Protein AF-A0A946Y8I4-F1 (afdb_monomer)

Solvent-accessible surface area (backbone atoms only — not comparable to full-atom values): 4837 Å² total; per-residue (Å²): 131,84,90,76,81,47,69,47,56,52,43,51,52,41,24,70,76,42,31,83,44,77,70,39,73,33,84,51,98,91,45,76,48,74,30,25,24,36,53,43,42,53,53,14,52,52,46,18,53,50,48,45,72,73,68,56,52,69,67,42,78,66,88,86,89,76,68,100,45,51,67,48,56,32,47,55,37,9,38,51,64,50,44,32,75

pLDDT: mean 96.1, std 7.73, range [47.38, 98.81]

Structure (mmCIF, N/CA/C/O backbone):
data_AF-A0A946Y8I4-F1
#
_entry.id   AF-A0A946Y8I4-F1
#
loop_
_atom_site.group_PDB
_atom_site.id
_atom_site.type_symbol
_atom_site.label_atom_id
_atom_site.label_alt_id
_atom_site.label_comp_id
_atom_site.label_asym_id
_atom_site.label_entity_id
_atom_site.label_seq_id
_atom_site.pdbx_PDB_ins_code
_atom_site.Cartn_x
_atom_site.Cartn_y
_atom_site.Cartn_z
_atom_site.occupancy
_atom_site.B_iso_or_equiv
_atom_site.auth_seq_id
_atom_site.auth_comp_id
_atom_site.auth_asym_id
_atom_site.auth_atom_id
_atom_site.pdbx_PDB_model_num
ATOM 1 N N . MET A 1 1 ? 19.499 19.121 0.230 1.00 47.38 1 MET A N 1
ATOM 2 C CA . MET A 1 1 ? 18.524 18.219 -0.416 1.00 47.38 1 MET A CA 1
ATOM 3 C C . MET A 1 1 ? 17.237 18.357 0.364 1.00 47.38 1 MET A C 1
ATOM 5 O O . MET A 1 1 ? 17.291 18.223 1.577 1.00 47.38 1 MET A O 1
ATOM 9 N N . THR A 1 2 ? 16.142 18.757 -0.274 1.00 53.03 2 THR A N 1
ATOM 10 C CA . THR A 1 2 ? 14.840 18.884 0.392 1.00 53.03 2 THR A CA 1
ATOM 11 C C . THR A 1 2 ? 14.353 17.485 0.751 1.00 53.03 2 THR A C 1
ATOM 13 O O . THR A 1 2 ? 14.255 16.638 -0.135 1.00 53.03 2 THR A O 1
ATOM 16 N N . ASP A 1 3 ? 14.108 17.241 2.034 1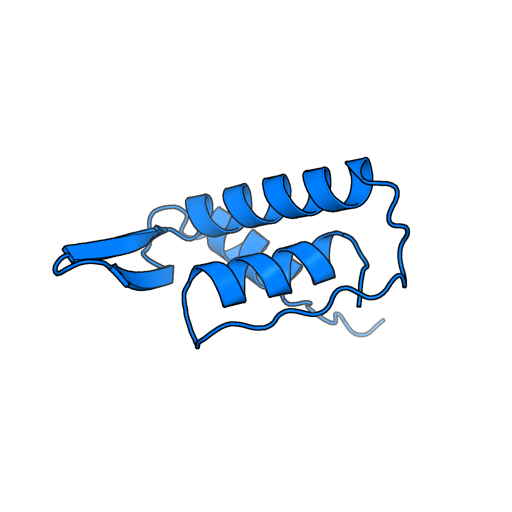.00 79.12 3 ASP A N 1
ATOM 17 C CA . ASP A 1 3 ? 13.652 15.959 2.572 1.00 79.12 3 ASP A CA 1
ATOM 18 C C . ASP A 1 3 ? 12.197 15.720 2.138 1.00 79.12 3 ASP A C 1
ATOM 20 O O . ASP A 1 3 ? 11.247 16.169 2.781 1.00 79.12 3 ASP A O 1
ATOM 24 N N . THR A 1 4 ? 12.019 15.162 0.939 1.00 88.25 4 THR A N 1
ATOM 25 C CA . THR A 1 4 ? 10.695 14.957 0.343 1.00 88.25 4 THR A CA 1
ATOM 26 C C . THR A 1 4 ? 10.215 13.575 0.724 1.00 88.25 4 THR A C 1
ATOM 28 O O . THR A 1 4 ? 10.748 12.578 0.249 1.00 88.25 4 THR A O 1
ATOM 31 N N . LYS A 1 5 ? 9.196 13.533 1.576 1.00 91.44 5 LYS A N 1
ATOM 32 C CA . LYS A 1 5 ? 8.604 12.293 2.059 1.00 91.44 5 LYS A CA 1
ATOM 33 C C . LYS A 1 5 ? 7.590 11.746 1.054 1.00 91.44 5 LYS A C 1
ATOM 35 O O . LYS A 1 5 ? 6.647 12.453 0.693 1.00 91.44 5 LYS A O 1
ATOM 40 N N . THR A 1 6 ? 7.767 10.501 0.622 1.00 96.12 6 THR A N 1
ATOM 41 C CA . THR A 1 6 ? 6.834 9.809 -0.280 1.00 96.12 6 THR A CA 1
ATOM 42 C C . THR A 1 6 ? 5.684 9.145 0.490 1.00 96.12 6 THR A C 1
ATOM 44 O O . 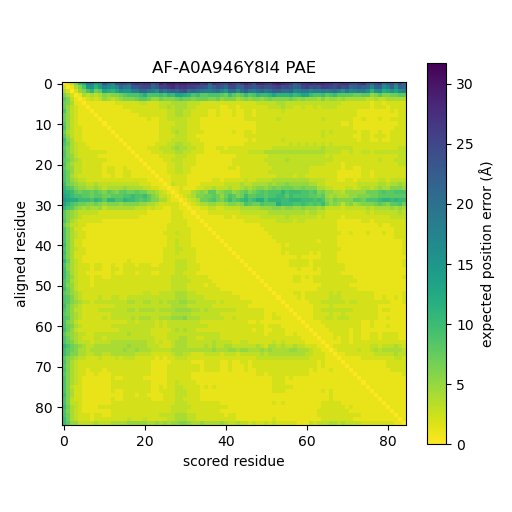THR A 1 6 ? 5.703 9.055 1.721 1.00 96.12 6 THR A O 1
ATOM 47 N N . ALA A 1 7 ? 4.655 8.673 -0.221 1.00 96.25 7 ALA A N 1
ATOM 48 C CA . ALA A 1 7 ? 3.560 7.925 0.401 1.00 96.25 7 ALA A CA 1
ATOM 49 C C . ALA A 1 7 ? 4.030 6.605 1.060 1.00 96.25 7 ALA A C 1
ATOM 51 O O . ALA A 1 7 ? 3.658 6.381 2.216 1.00 96.25 7 ALA A O 1
ATOM 52 N N . PRO A 1 8 ? 4.896 5.781 0.424 1.00 97.88 8 PRO A N 1
ATOM 53 C CA . PRO A 1 8 ? 5.537 4.647 1.095 1.00 97.88 8 PRO A CA 1
ATOM 54 C C . PRO A 1 8 ? 6.303 5.037 2.366 1.00 97.88 8 PRO A C 1
ATOM 56 O O . PRO A 1 8 ? 6.124 4.381 3.392 1.00 97.88 8 PRO A O 1
ATOM 59 N N . ASP A 1 9 ? 7.076 6.133 2.348 1.00 97.94 9 ASP A N 1
ATOM 60 C CA . ASP A 1 9 ? 7.814 6.603 3.536 1.00 97.94 9 ASP A CA 1
ATOM 61 C C . ASP A 1 9 ? 6.863 6.986 4.678 1.00 97.94 9 ASP A C 1
ATOM 63 O O . ASP A 1 9 ? 7.131 6.747 5.856 1.00 97.94 9 ASP A O 1
ATOM 67 N N . ALA A 1 10 ? 5.723 7.598 4.346 1.00 97.69 10 ALA A N 1
ATOM 68 C CA . ALA A 1 10 ? 4.699 7.930 5.326 1.00 97.69 10 ALA A CA 1
ATOM 69 C C . ALA A 1 10 ? 4.049 6.690 5.926 1.00 97.69 10 ALA A C 1
ATOM 71 O O . ALA A 1 10 ? 3.906 6.635 7.149 1.00 97.69 10 ALA A O 1
ATOM 72 N N . LEU A 1 11 ? 3.699 5.704 5.102 1.00 98.38 11 LEU A N 1
ATOM 73 C CA . LEU A 1 11 ? 3.120 4.457 5.586 1.00 98.38 11 LEU A CA 1
ATOM 74 C C . LEU A 1 11 ? 4.109 3.690 6.476 1.00 98.38 11 LEU A C 1
ATOM 76 O O . LEU A 1 11 ? 3.719 3.257 7.558 1.00 98.38 11 LEU A O 1
ATOM 80 N N . ALA A 1 12 ? 5.379 3.596 6.071 1.00 98.50 12 ALA A N 1
ATOM 81 C CA . ALA A 1 12 ? 6.438 2.957 6.853 1.00 98.50 12 ALA A CA 1
ATOM 82 C C . ALA A 1 12 ? 6.598 3.610 8.235 1.00 98.50 12 ALA A C 1
ATOM 84 O O . ALA A 1 12 ? 6.551 2.929 9.258 1.00 98.50 12 ALA A O 1
ATOM 85 N N . GLU A 1 13 ? 6.682 4.943 8.287 1.00 98.19 13 GLU A N 1
ATOM 86 C CA . GLU A 1 13 ? 6.825 5.669 9.552 1.00 98.19 13 GLU A CA 1
ATOM 87 C C . GLU A 1 13 ? 5.642 5.419 10.501 1.00 98.19 13 GLU A C 1
ATOM 89 O O . GLU A 1 13 ? 5.831 5.219 11.702 1.00 98.19 13 GLU A O 1
ATOM 94 N N . TRP A 1 14 ? 4.407 5.422 9.994 1.00 98.44 14 TRP A N 1
ATOM 95 C CA . TRP A 1 14 ? 3.232 5.168 10.832 1.00 98.44 14 TRP A CA 1
ATOM 96 C C . TRP A 1 14 ? 3.107 3.703 11.251 1.00 98.44 14 TRP A C 1
ATOM 98 O O . TRP A 1 14 ? 2.676 3.431 12.375 1.00 98.44 14 TRP A O 1
ATOM 108 N N . ALA A 1 15 ? 3.533 2.770 10.401 1.00 98.62 15 ALA A N 1
ATOM 109 C CA . ALA A 1 15 ? 3.632 1.359 10.747 1.00 98.62 15 ALA A CA 1
ATOM 110 C C . ALA A 1 15 ? 4.665 1.120 11.859 1.00 98.62 15 ALA A C 1
ATOM 112 O O . ALA A 1 15 ? 4.504 0.202 12.661 1.00 98.62 15 ALA A O 1
ATOM 113 N N . GLU A 1 16 ? 5.714 1.931 11.960 1.00 98.56 16 GLU A N 1
ATOM 114 C CA . GLU A 1 16 ? 6.655 1.880 13.084 1.00 98.56 16 GLU A CA 1
ATOM 115 C C . GLU A 1 16 ? 6.100 2.561 14.341 1.00 98.56 16 GLU A C 1
ATOM 117 O O . GLU A 1 16 ? 6.160 1.992 15.431 1.00 98.56 16 GLU A O 1
ATOM 122 N N . LYS A 1 17 ? 5.530 3.764 14.203 1.00 98.56 17 LYS A N 1
ATOM 123 C CA . LYS A 1 17 ? 5.073 4.579 15.342 1.00 98.56 17 LYS A CA 1
ATOM 124 C C . LYS A 1 17 ? 3.814 4.043 16.018 1.00 98.56 17 LYS A C 1
ATOM 126 O O . LYS A 1 17 ? 3.703 4.117 17.239 1.00 98.56 17 LYS A O 1
ATOM 131 N N . THR A 1 18 ? 2.842 3.563 15.245 1.00 98.44 18 THR A N 1
ATOM 132 C CA . THR A 1 18 ? 1.535 3.113 15.751 1.00 98.44 18 THR A CA 1
ATOM 133 C C . THR A 1 18 ? 1.038 1.883 14.982 1.00 98.44 18 THR A C 1
ATOM 135 O O . THR A 1 18 ? 0.017 1.972 14.297 1.00 98.44 18 THR A O 1
ATOM 138 N N . PRO A 1 19 ? 1.731 0.733 15.082 1.00 98.56 19 PRO A N 1
ATOM 139 C CA . PRO A 1 19 ? 1.480 -0.440 14.242 1.00 98.56 19 PRO A CA 1
ATOM 140 C C . PRO A 1 19 ? 0.048 -0.965 14.326 1.00 98.56 19 PRO A C 1
ATOM 142 O O . PRO A 1 19 ? -0.521 -1.296 13.295 1.00 98.56 19 PRO A O 1
ATOM 145 N N . GLU A 1 20 ? -0.534 -0.985 15.528 1.00 98.69 20 GLU A N 1
ATOM 146 C CA . GLU A 1 20 ? -1.855 -1.571 15.805 1.00 98.69 20 GLU A CA 1
ATOM 147 C C . GLU A 1 20 ? -3.022 -0.592 15.611 1.00 98.69 20 GLU A C 1
ATOM 149 O O . GLU A 1 20 ? -4.182 -0.955 15.787 1.00 98.69 20 GLU A O 1
ATOM 154 N N . ARG A 1 21 ? -2.749 0.675 15.278 1.00 98.69 21 ARG A N 1
ATOM 155 C CA . ARG A 1 21 ? -3.814 1.657 15.052 1.00 98.69 21 ARG A CA 1
ATOM 156 C C . ARG A 1 21 ? -4.465 1.398 13.693 1.00 98.69 21 ARG A C 1
ATOM 158 O O . ARG A 1 21 ? -3.756 1.326 12.690 1.00 98.69 21 ARG A O 1
ATOM 165 N N . THR A 1 22 ? -5.797 1.337 13.659 1.00 98.56 22 THR A N 1
ATOM 166 C CA . THR A 1 22 ? -6.576 1.255 12.415 1.00 98.56 22 THR A CA 1
ATOM 167 C C . THR A 1 22 ? -6.243 2.428 11.488 1.00 98.56 22 THR A C 1
ATOM 169 O O . THR A 1 22 ? -6.307 3.594 11.891 1.00 98.56 22 THR A O 1
ATOM 172 N N . PHE A 1 23 ? -5.880 2.099 10.250 1.00 98.50 23 PHE A N 1
ATOM 173 C CA . PHE A 1 23 ? -5.565 3.028 9.169 1.00 98.50 23 PHE A CA 1
ATOM 174 C C . PHE A 1 23 ? -6.657 3.031 8.094 1.00 98.50 23 PHE A C 1
ATOM 176 O O . PHE A 1 23 ? -7.133 4.102 7.719 1.00 98.50 23 PHE A O 1
ATOM 183 N N . LEU A 1 24 ? -7.075 1.852 7.624 1.00 98.19 24 LEU A N 1
ATOM 184 C CA . LEU A 1 24 ? -8.100 1.705 6.587 1.00 98.19 24 LEU A CA 1
ATOM 185 C C . LEU A 1 24 ? -9.289 0.912 7.120 1.00 98.19 24 LEU A C 1
ATOM 187 O O . LEU A 1 24 ? -9.119 -0.047 7.871 1.00 98.19 24 LEU A O 1
ATOM 191 N N . THR A 1 25 ? -10.483 1.288 6.672 1.00 97.19 25 THR A N 1
ATOM 192 C CA . THR A 1 25 ? -11.749 0.646 7.032 1.00 97.19 25 THR A CA 1
ATOM 193 C C . THR A 1 25 ? -12.581 0.477 5.764 1.00 97.19 25 THR A C 1
ATOM 195 O O . THR A 1 25 ? -12.861 1.454 5.070 1.00 97.19 25 THR A O 1
ATOM 198 N N . GLN A 1 26 ? -12.980 -0.754 5.457 1.00 96.75 26 GLN A N 1
ATOM 199 C CA . GLN A 1 26 ? -13.696 -1.119 4.239 1.00 96.75 26 GLN A CA 1
ATOM 200 C C . GLN A 1 26 ? -14.966 -1.904 4.579 1.00 96.75 26 GLN A C 1
ATOM 202 O O . GLN A 1 26 ? -14.875 -3.014 5.105 1.00 96.75 26 GLN A O 1
ATOM 207 N N . PRO A 1 27 ? -16.157 -1.400 4.222 1.00 94.56 27 PRO A N 1
ATOM 208 C CA . PRO A 1 27 ? -17.360 -2.221 4.200 1.00 94.56 27 PRO A CA 1
ATOM 209 C C . PRO A 1 27 ? -17.216 -3.361 3.181 1.00 94.56 27 PRO A C 1
ATOM 211 O O . PRO A 1 27 ? -16.889 -3.112 2.016 1.00 94.56 27 PRO A O 1
ATOM 214 N N . PHE A 1 28 ? -17.476 -4.597 3.599 1.00 90.25 28 PHE A N 1
ATOM 215 C CA . PHE A 1 28 ? -17.368 -5.795 2.770 1.00 90.25 28 PHE A CA 1
ATOM 216 C C . PHE A 1 28 ? -18.478 -6.793 3.129 1.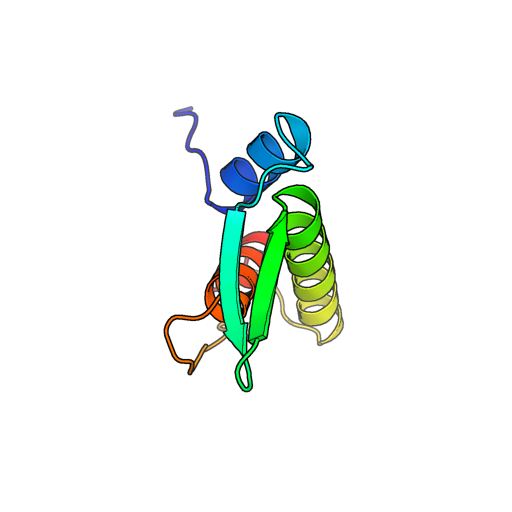00 90.25 28 PHE A C 1
ATOM 218 O O . PHE A 1 28 ? -18.529 -7.272 4.252 1.00 90.25 28 PHE A O 1
ATOM 225 N N . GLU A 1 29 ? -19.371 -7.095 2.181 1.00 89.69 29 GLU A N 1
ATOM 226 C CA . GLU A 1 29 ? -20.446 -8.104 2.318 1.00 89.69 29 GLU A CA 1
ATOM 227 C C . GLU A 1 29 ? -21.322 -8.002 3.587 1.00 89.69 29 GLU A C 1
ATOM 229 O O . GLU A 1 29 ? -21.840 -8.996 4.082 1.00 89.69 29 GLU A O 1
ATOM 234 N N . GLY A 1 30 ? -21.551 -6.784 4.086 1.00 90.38 30 GLY A N 1
ATOM 235 C CA . GLY A 1 30 ? -22.352 -6.545 5.295 1.00 90.38 30 GLY A CA 1
ATOM 236 C C . GLY A 1 30 ? -21.535 -6.482 6.587 1.00 90.38 30 GLY A C 1
ATOM 237 O O . GLY A 1 30 ? -22.069 -6.048 7.604 1.00 90.38 30 GLY A O 1
ATOM 238 N N . ASP A 1 31 ? -20.245 -6.804 6.515 1.00 93.88 31 ASP A N 1
ATOM 239 C CA . ASP A 1 31 ? -19.267 -6.623 7.581 1.00 93.88 31 ASP A CA 1
ATOM 240 C C . ASP A 1 31 ? -18.343 -5.428 7.299 1.00 93.88 31 ASP A C 1
ATOM 242 O O . ASP A 1 31 ? -18.405 -4.770 6.253 1.00 93.88 31 ASP A O 1
ATOM 246 N N . VAL A 1 32 ? -17.460 -5.139 8.255 1.00 95.75 32 VAL A N 1
ATOM 247 C CA . VAL A 1 32 ? -16.400 -4.138 8.132 1.00 95.75 32 VAL A CA 1
ATOM 248 C C . VAL A 1 32 ? -15.055 -4.828 8.302 1.00 95.75 32 VAL A C 1
ATOM 250 O O . VAL A 1 32 ? -14.814 -5.502 9.301 1.00 95.75 32 VAL A O 1
ATOM 253 N N . ARG A 1 33 ? -14.169 -4.648 7.323 1.00 96.75 33 ARG A N 1
ATOM 254 C CA . ARG A 1 33 ? -12.761 -5.033 7.418 1.00 96.75 33 ARG A CA 1
ATOM 255 C C . ARG A 1 33 ? -11.927 -3.821 7.776 1.00 96.75 33 ARG A C 1
ATOM 257 O O . ARG A 1 33 ? -12.132 -2.739 7.229 1.00 96.75 33 ARG A O 1
ATOM 264 N N . GLU A 1 34 ? -10.975 -4.020 8.668 1.00 97.88 34 GLU A N 1
ATOM 265 C CA . GLU A 1 34 ? -10.036 -2.991 9.087 1.00 97.88 34 GLU A CA 1
ATOM 266 C C . GLU A 1 34 ? -8.608 -3.460 8.847 1.00 97.88 34 GLU A C 1
ATOM 268 O O . GLU A 1 34 ? -8.302 -4.641 8.999 1.00 97.88 34 GLU A O 1
ATOM 273 N N . TRP A 1 35 ? -7.747 -2.510 8.496 1.00 98.56 35 TRP A N 1
ATOM 274 C CA . TRP A 1 35 ? -6.308 -2.703 8.428 1.00 98.56 35 TRP A CA 1
ATOM 275 C C . TRP A 1 35 ? -5.653 -1.770 9.421 1.00 98.56 35 TRP A C 1
ATOM 277 O O . TRP A 1 35 ? -5.889 -0.557 9.405 1.00 98.56 35 TRP A O 1
ATOM 287 N N . THR A 1 36 ? -4.783 -2.323 10.250 1.00 98.81 36 THR A N 1
ATOM 288 C CA . THR A 1 36 ? -3.841 -1.528 11.027 1.00 98.81 36 THR A CA 1
ATOM 289 C C . THR A 1 36 ? -2.742 -0.963 10.122 1.00 98.81 36 THR A C 1
ATOM 291 O O . THR A 1 36 ? -2.548 -1.420 8.991 1.00 98.81 36 THR A O 1
ATOM 294 N N . PHE A 1 37 ? -1.987 0.030 10.601 1.00 98.81 37 PHE A N 1
ATOM 295 C CA . PHE A 1 37 ? -0.836 0.543 9.849 1.00 98.81 37 PHE A CA 1
ATOM 296 C C . PHE A 1 37 ? 0.192 -0.549 9.526 1.00 98.81 37 PHE A C 1
ATOM 298 O O . PHE A 1 37 ? 0.728 -0.556 8.418 1.00 98.81 37 PHE A O 1
ATOM 305 N N . ARG A 1 38 ? 0.449 -1.484 10.455 1.00 98.81 38 ARG A N 1
ATOM 306 C CA . ARG A 1 38 ? 1.336 -2.632 10.203 1.00 98.81 38 ARG A CA 1
ATOM 307 C C . ARG A 1 38 ? 0.800 -3.494 9.064 1.00 98.81 38 ARG A C 1
ATOM 309 O O . ARG A 1 38 ? 1.543 -3.761 8.131 1.00 98.81 38 ARG A O 1
ATOM 316 N N . GLN A 1 39 ? -0.476 -3.872 9.119 1.00 98.81 39 GLN A N 1
ATOM 317 C CA . GLN A 1 39 ? -1.088 -4.730 8.101 1.00 98.81 39 GLN A CA 1
ATOM 318 C C . GLN A 1 39 ? -1.071 -4.075 6.719 1.00 98.81 39 GLN A C 1
ATOM 320 O O . GLN A 1 39 ? -0.661 -4.703 5.753 1.00 98.81 39 GLN A O 1
ATOM 325 N N . ALA A 1 40 ? -1.446 -2.797 6.623 1.00 98.75 40 ALA A N 1
ATOM 326 C CA . ALA A 1 40 ? -1.429 -2.083 5.348 1.00 98.75 40 ALA A CA 1
ATOM 327 C C . ALA A 1 40 ? -0.013 -1.960 4.758 1.00 98.75 40 ALA A C 1
ATOM 329 O O . ALA A 1 40 ? 0.155 -2.071 3.544 1.00 98.75 40 ALA A O 1
ATOM 330 N N . TYR A 1 41 ? 1.006 -1.742 5.598 1.00 98.81 41 TYR A N 1
ATOM 331 C CA . TYR A 1 41 ? 2.403 -1.720 5.160 1.00 98.81 41 TYR A CA 1
ATOM 332 C C . TYR A 1 41 ? 2.870 -3.095 4.670 1.00 98.81 41 TYR A C 1
ATOM 334 O O . TYR A 1 41 ? 3.459 -3.188 3.593 1.00 98.81 41 TYR A O 1
ATOM 342 N N . ASP A 1 42 ? 2.586 -4.152 5.432 1.00 98.81 42 ASP A N 1
ATOM 343 C CA . ASP A 1 42 ? 2.985 -5.516 5.088 1.00 98.81 42 ASP A CA 1
ATOM 344 C C . ASP A 1 42 ? 2.311 -5.973 3.783 1.00 98.81 42 ASP A C 1
ATOM 346 O O . ASP A 1 42 ? 2.992 -6.489 2.894 1.00 98.81 42 ASP A O 1
ATOM 350 N N . ASP A 1 43 ? 1.011 -5.706 3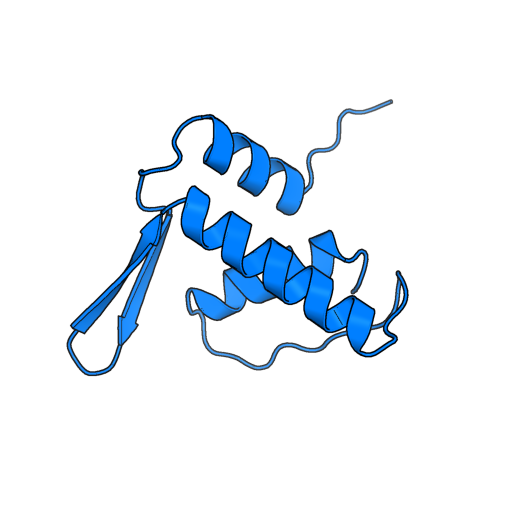.618 1.00 98.75 43 ASP A N 1
ATOM 351 C CA . ASP A 1 43 ? 0.261 -6.002 2.391 1.00 98.75 43 ASP A CA 1
ATOM 352 C C . ASP A 1 43 ? 0.835 -5.230 1.189 1.00 98.75 43 ASP A C 1
ATOM 354 O O . ASP A 1 43 ? 1.047 -5.806 0.116 1.00 98.75 43 ASP A O 1
ATOM 358 N N . ALA A 1 44 ? 1.155 -3.940 1.360 1.00 98.81 44 ALA A N 1
ATOM 359 C CA . ALA A 1 44 ? 1.756 -3.128 0.301 1.00 98.81 44 ALA A CA 1
ATOM 360 C C . ALA A 1 44 ? 3.152 -3.640 -0.092 1.00 98.81 44 ALA A C 1
ATOM 362 O O . ALA A 1 44 ? 3.460 -3.747 -1.280 1.00 98.81 44 ALA A O 1
ATOM 363 N N . ALA A 1 45 ? 3.986 -4.015 0.881 1.00 98.75 45 ALA A N 1
ATOM 364 C CA . ALA A 1 45 ? 5.320 -4.558 0.637 1.00 98.75 45 ALA A CA 1
ATOM 365 C C . ALA A 1 45 ? 5.270 -5.928 -0.058 1.00 98.75 45 ALA A C 1
ATOM 367 O O . ALA A 1 45 ? 6.048 -6.198 -0.981 1.00 98.75 45 ALA A O 1
ATOM 368 N N . GLN A 1 46 ? 4.331 -6.790 0.340 1.00 98.81 46 GLN A N 1
ATOM 369 C CA . GLN A 1 46 ? 4.092 -8.068 -0.327 1.00 98.81 46 GLN A CA 1
ATOM 370 C C . GLN A 1 46 ? 3.637 -7.865 -1.772 1.00 98.81 46 GLN A C 1
ATOM 372 O O . GLN A 1 46 ? 4.153 -8.532 -2.675 1.00 98.81 46 GLN A O 1
ATOM 377 N N . PHE A 1 47 ? 2.727 -6.921 -2.015 1.00 98.62 47 PHE A N 1
ATOM 378 C CA . PHE A 1 47 ? 2.247 -6.636 -3.360 1.00 98.62 47 PHE A CA 1
ATOM 379 C C . PHE A 1 47 ? 3.343 -6.009 -4.240 1.00 98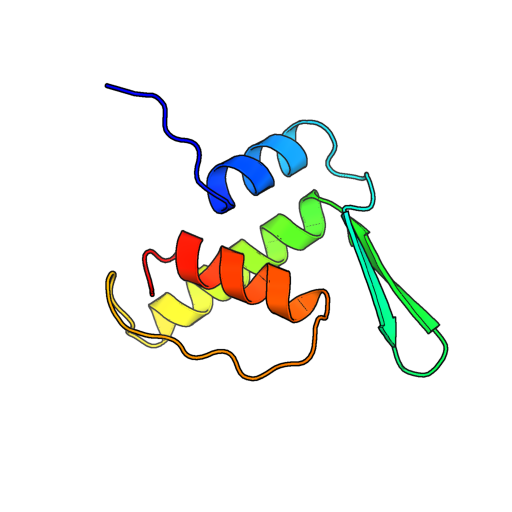.62 47 PHE A C 1
ATOM 381 O O . PHE A 1 47 ? 3.550 -6.464 -5.365 1.00 98.62 47 PHE A O 1
ATOM 388 N N . ALA A 1 48 ? 4.134 -5.071 -3.713 1.00 98.75 48 ALA A N 1
ATOM 389 C CA . ALA A 1 48 ? 5.299 -4.513 -4.400 1.00 98.75 48 ALA A CA 1
ATOM 390 C C . ALA A 1 48 ? 6.285 -5.619 -4.821 1.00 98.75 48 ALA A C 1
ATOM 392 O O . ALA A 1 48 ? 6.707 -5.687 -5.977 1.00 98.75 48 ALA A O 1
ATOM 393 N N . SER A 1 49 ? 6.589 -6.557 -3.914 1.00 98.69 49 SER A N 1
ATOM 394 C CA . SER A 1 49 ? 7.435 -7.718 -4.221 1.00 98.69 49 SER A CA 1
ATOM 395 C C . SER A 1 49 ? 6.842 -8.599 -5.326 1.00 98.69 49 SER A C 1
ATOM 397 O O . SER A 1 49 ? 7.578 -9.083 -6.188 1.00 98.69 49 SER A O 1
ATOM 399 N N . ALA A 1 50 ? 5.523 -8.806 -5.332 1.00 98.62 50 ALA A N 1
ATOM 400 C CA . ALA A 1 50 ? 4.846 -9.583 -6.366 1.00 98.62 50 ALA A CA 1
ATOM 401 C C . ALA A 1 50 ? 4.915 -8.902 -7.743 1.00 98.62 50 ALA A C 1
ATOM 403 O O . ALA A 1 50 ? 5.212 -9.578 -8.727 1.00 98.62 50 ALA A O 1
ATOM 404 N N . LEU A 1 51 ? 4.718 -7.581 -7.817 1.00 98.62 51 LEU A N 1
ATOM 405 C CA . LEU A 1 51 ? 4.831 -6.808 -9.061 1.00 98.62 51 LEU A CA 1
ATOM 406 C C . LEU A 1 51 ? 6.235 -6.918 -9.670 1.00 98.62 51 LEU A C 1
ATOM 408 O O . LEU A 1 51 ? 6.373 -7.213 -10.856 1.00 98.62 51 LEU A O 1
ATOM 412 N N . LEU A 1 52 ? 7.279 -6.788 -8.848 1.00 98.50 52 LEU A N 1
ATOM 413 C CA . LEU A 1 52 ? 8.664 -6.963 -9.298 1.00 98.50 52 LEU A CA 1
ATOM 414 C C . LEU A 1 52 ? 8.944 -8.402 -9.767 1.00 98.50 52 LEU A C 1
ATOM 416 O O . LEU A 1 52 ? 9.638 -8.612 -10.760 1.00 98.50 52 LEU A O 1
ATOM 420 N N . LYS A 1 53 ? 8.364 -9.415 -9.108 1.00 98.62 53 LYS A N 1
ATOM 421 C CA . LYS A 1 53 ? 8.474 -10.825 -9.536 1.00 98.62 53 LYS A CA 1
ATOM 422 C C . LYS A 1 53 ? 7.783 -11.118 -10.868 1.00 98.62 53 LYS A C 1
ATOM 424 O O . LYS A 1 53 ? 8.172 -12.075 -11.532 1.00 98.62 53 LYS A O 1
ATOM 429 N N . LEU A 1 54 ? 6.794 -10.318 -11.268 1.00 98.25 54 LEU A N 1
ATOM 430 C CA . LEU A 1 54 ? 6.180 -10.402 -12.599 1.00 98.25 54 LEU A CA 1
ATOM 431 C C . LEU A 1 54 ? 7.083 -9.834 -13.709 1.00 98.25 54 LEU A C 1
ATOM 433 O O . LEU A 1 54 ? 6.734 -9.942 -14.881 1.00 98.25 54 LEU A O 1
ATOM 437 N N . GLY A 1 55 ? 8.246 -9.277 -13.357 1.00 98.50 55 GLY A N 1
ATOM 438 C CA . GLY A 1 55 ? 9.225 -8.744 -14.301 1.00 98.50 55 GLY A CA 1
ATOM 439 C C . GLY A 1 55 ? 9.060 -7.257 -14.601 1.00 98.50 55 GLY A C 1
ATOM 440 O O . GLY A 1 55 ? 9.716 -6.767 -15.516 1.00 98.50 55 GLY A O 1
ATOM 441 N N . LEU A 1 56 ? 8.211 -6.549 -13.848 1.00 98.50 56 LEU A N 1
ATOM 442 C CA . LEU A 1 56 ? 8.093 -5.095 -13.944 1.00 98.50 56 LEU A CA 1
ATOM 443 C C . LEU A 1 56 ? 9.353 -4.428 -13.388 1.00 98.50 56 LEU A C 1
ATOM 445 O O . LEU A 1 56 ? 9.882 -4.833 -12.349 1.00 98.50 56 LEU A O 1
ATOM 449 N N . ALA A 1 57 ? 9.816 -3.395 -14.078 1.00 98.31 57 ALA A N 1
ATOM 450 C CA . ALA A 1 57 ? 10.970 -2.595 -13.706 1.00 98.31 57 ALA A CA 1
ATOM 451 C C . ALA A 1 57 ? 10.543 -1.169 -13.318 1.00 98.31 57 ALA A C 1
ATOM 453 O O . ALA A 1 57 ? 9.507 -0.693 -13.782 1.00 98.31 57 ALA A O 1
ATOM 454 N N . PRO A 1 58 ? 11.337 -0.451 -12.500 1.00 98.19 58 PRO A N 1
ATOM 455 C CA . PRO A 1 58 ? 11.034 0.930 -12.144 1.00 98.19 58 PRO A CA 1
ATOM 456 C C . PRO A 1 58 ? 10.728 1.804 -13.369 1.00 98.19 58 PRO A C 1
ATOM 458 O O . PRO A 1 58 ? 11.474 1.799 -14.350 1.00 98.19 58 PRO A O 1
ATOM 461 N N . GLY A 1 59 ? 9.636 2.563 -13.298 1.00 98.00 59 GLY A N 1
ATOM 462 C CA . GLY A 1 59 ? 9.097 3.361 -14.401 1.00 98.00 59 GLY A CA 1
ATOM 463 C C . GLY A 1 59 ? 8.069 2.645 -15.287 1.00 98.00 59 GLY A C 1
ATOM 464 O O . GLY A 1 59 ? 7.376 3.326 -16.049 1.00 98.00 59 GLY A O 1
ATOM 465 N N . ASP A 1 60 ? 7.922 1.319 -15.184 1.00 98.69 60 ASP A N 1
ATOM 466 C CA . ASP A 1 60 ? 6.820 0.602 -15.833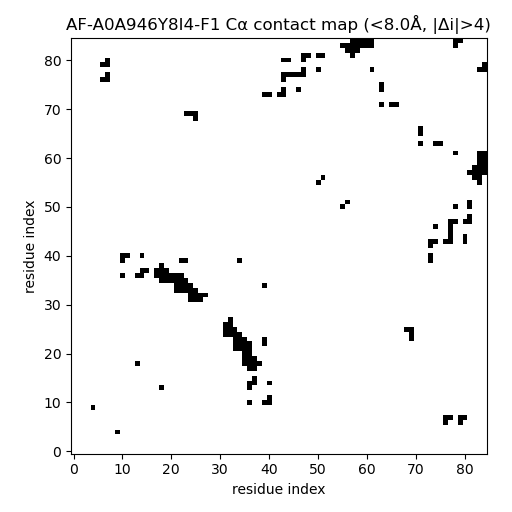 1.00 98.69 60 ASP A CA 1
ATOM 467 C C . ASP A 1 60 ? 5.470 1.033 -15.254 1.00 98.69 60 ASP A C 1
ATOM 469 O O . ASP A 1 60 ? 5.355 1.408 -14.085 1.00 98.69 60 ASP A O 1
ATOM 473 N N . ARG A 1 61 ? 4.434 0.980 -16.099 1.00 98.50 61 ARG A N 1
ATOM 474 C CA . ARG A 1 61 ? 3.117 1.553 -15.802 1.00 98.50 61 ARG A CA 1
ATOM 475 C C . ARG A 1 61 ? 2.119 0.490 -15.358 1.00 98.50 61 ARG A C 1
ATOM 477 O O . ARG A 1 61 ? 1.892 -0.479 -16.085 1.00 98.50 61 ARG A O 1
ATOM 484 N N . VAL A 1 62 ? 1.458 0.715 -14.229 1.00 98.19 62 VAL A N 1
ATOM 485 C CA . VAL A 1 62 ? 0.426 -0.152 -13.655 1.00 98.19 62 VAL A CA 1
ATOM 486 C C . VAL A 1 62 ? -0.871 0.639 -13.507 1.00 98.19 62 VAL A C 1
ATOM 488 O O . VAL A 1 62 ? -0.979 1.573 -12.723 1.00 98.19 62 VAL A O 1
ATOM 491 N N . ALA A 1 63 ? -1.900 0.249 -14.258 1.00 97.88 63 ALA A N 1
ATOM 492 C CA . ALA A 1 63 ? -3.212 0.875 -14.142 1.00 97.88 63 ALA A CA 1
ATOM 493 C C . ALA A 1 63 ? -4.044 0.208 -13.039 1.00 97.88 63 ALA A C 1
ATOM 495 O O . ALA A 1 63 ? -4.219 -1.012 -13.047 1.00 97.88 63 ALA A O 1
ATOM 496 N N . ILE A 1 64 ? -4.632 1.011 -12.148 1.00 97.62 64 ILE A N 1
ATOM 497 C CA . ILE A 1 64 ? -5.651 0.547 -11.202 1.00 97.62 64 ILE A CA 1
ATOM 498 C C . ILE A 1 64 ? -7.031 1.011 -11.675 1.00 97.62 64 ILE A C 1
ATOM 500 O O . ILE A 1 64 ? -7.278 2.205 -11.832 1.00 97.62 64 ILE A O 1
ATOM 504 N N . LEU A 1 65 ? -7.957 0.066 -11.844 1.00 97.44 65 LEU A N 1
ATOM 505 C CA . LEU A 1 65 ? -9.378 0.347 -12.040 1.00 97.44 65 LEU A CA 1
ATOM 506 C C . LEU A 1 65 ? -10.162 -0.238 -10.864 1.00 97.44 65 LEU A C 1
ATOM 508 O O . LEU A 1 65 ? -10.448 -1.432 -10.833 1.00 97.44 65 LEU A O 1
ATOM 512 N N . SER A 1 66 ? -10.491 0.607 -9.888 1.00 94.94 66 SER A N 1
ATOM 513 C CA . SER A 1 66 ? -11.204 0.203 -8.675 1.00 94.94 66 SER A CA 1
ATOM 514 C C . SER A 1 66 ? -12.146 1.301 -8.182 1.00 94.94 66 SER A C 1
ATOM 516 O O . SER A 1 66 ? -12.110 2.443 -8.644 1.00 94.94 66 SER A O 1
ATOM 518 N N . LYS A 1 67 ? -12.999 0.945 -7.221 1.00 93.44 67 LYS A N 1
ATOM 519 C CA . LYS A 1 67 ? -13.712 1.909 -6.377 1.00 93.44 67 LYS A CA 1
ATOM 520 C C . LYS A 1 67 ? -12.730 2.517 -5.368 1.00 93.44 67 LYS A C 1
ATOM 522 O O . LYS A 1 67 ? -11.622 2.018 -5.196 1.00 93.44 67 LYS A O 1
ATOM 527 N N . ASN A 1 68 ? -13.162 3.557 -4.655 1.00 93.56 68 ASN A N 1
ATOM 528 C CA . ASN A 1 68 ? -12.442 4.001 -3.464 1.00 93.56 68 ASN A CA 1
ATOM 529 C C . ASN A 1 68 ? -12.582 2.924 -2.374 1.00 93.56 68 ASN A C 1
ATOM 531 O O . ASN A 1 68 ? -13.648 2.809 -1.764 1.00 93.56 68 ASN A O 1
ATOM 535 N N . CYS A 1 69 ? -11.546 2.098 -2.215 1.00 95.62 69 CYS A N 1
ATOM 536 C CA . CYS A 1 69 ? -11.488 1.014 -1.243 1.00 95.62 69 CYS A CA 1
ATOM 537 C C . CYS A 1 69 ? -10.107 0.904 -0.585 1.00 95.62 69 CYS A C 1
ATOM 539 O O . CYS A 1 69 ? -9.127 1.456 -1.090 1.00 95.62 69 CYS A O 1
ATOM 541 N N . ALA A 1 70 ? -10.024 0.183 0.536 1.00 97.56 70 ALA A N 1
ATOM 542 C CA . ALA A 1 70 ? -8.763 -0.027 1.254 1.00 97.56 70 ALA A CA 1
ATOM 543 C C . ALA A 1 70 ? -7.681 -0.641 0.348 1.00 97.56 70 ALA A C 1
ATOM 545 O O . ALA A 1 70 ? -6.548 -0.166 0.305 1.00 97.56 70 ALA A O 1
ATOM 546 N N . GLU A 1 71 ? -8.054 -1.637 -0.451 1.00 96.88 71 GLU A N 1
ATOM 547 C CA . GLU A 1 71 ? -7.158 -2.327 -1.375 1.00 96.88 71 GLU A CA 1
ATOM 548 C C . GLU A 1 71 ? -6.629 -1.400 -2.476 1.00 96.88 71 GLU A C 1
ATOM 550 O O . GLU A 1 71 ? -5.499 -1.579 -2.922 1.00 96.88 71 GLU A O 1
ATOM 555 N N . TRP A 1 72 ? -7.403 -0.390 -2.895 1.00 97.62 72 TRP A N 1
ATOM 556 C CA . TRP A 1 72 ? -6.936 0.614 -3.856 1.00 97.62 72 TRP A CA 1
ATOM 557 C C . TRP A 1 72 ? -5.785 1.444 -3.273 1.00 97.62 72 TRP A C 1
ATOM 559 O O . TRP A 1 72 ? -4.777 1.634 -3.947 1.00 97.62 72 TRP A O 1
ATOM 569 N N . VAL A 1 73 ? -5.895 1.872 -2.009 1.00 98.06 73 VAL A N 1
ATOM 570 C CA . VAL A 1 73 ? -4.828 2.623 -1.321 1.00 98.06 73 VAL A CA 1
ATOM 571 C C . VAL A 1 73 ? -3.577 1.761 -1.153 1.00 98.06 73 VAL A C 1
ATOM 573 O O . VAL A 1 73 ? -2.469 2.214 -1.430 1.00 98.06 73 VAL A O 1
ATOM 576 N N . ILE A 1 74 ? -3.749 0.506 -0.727 1.00 98.56 74 ILE A N 1
ATOM 577 C CA . ILE A 1 74 ? -2.639 -0.445 -0.564 1.00 98.56 74 ILE A CA 1
ATOM 578 C C . ILE A 1 74 ? -1.938 -0.679 -1.910 1.00 98.56 74 ILE A C 1
ATOM 580 O O . ILE A 1 74 ? -0.710 -0.670 -1.968 1.00 98.56 74 ILE A O 1
ATOM 584 N N . ALA A 1 75 ? -2.701 -0.839 -2.996 1.00 98.50 75 ALA A N 1
ATOM 585 C CA . ALA A 1 75 ? -2.169 -1.019 -4.343 1.00 98.50 75 ALA A CA 1
ATOM 586 C C . ALA A 1 75 ? -1.362 0.193 -4.829 1.00 98.50 75 ALA A C 1
ATOM 588 O O . ALA A 1 75 ? -0.255 0.020 -5.329 1.00 98.50 75 ALA A O 1
ATOM 589 N N . ASP A 1 76 ? -1.883 1.407 -4.658 1.00 98.44 76 ASP A N 1
ATOM 590 C CA . ASP A 1 76 ? -1.208 2.647 -5.064 1.00 98.44 76 ASP A CA 1
ATOM 591 C C . ASP A 1 76 ? 0.134 2.839 -4.332 1.00 98.44 76 ASP A C 1
ATOM 593 O O . ASP A 1 76 ? 1.173 3.120 -4.944 1.00 98.44 76 ASP A O 1
ATOM 597 N N . VAL A 1 77 ? 0.151 2.571 -3.020 1.00 98.44 77 VAL A N 1
ATOM 598 C CA . VAL A 1 77 ? 1.385 2.608 -2.224 1.00 98.44 77 VAL A CA 1
ATOM 599 C C . VAL A 1 77 ? 2.348 1.495 -2.639 1.00 98.44 77 VAL A C 1
ATOM 601 O O . VAL A 1 77 ? 3.546 1.750 -2.729 1.00 98.44 77 VAL A O 1
ATOM 604 N N . ALA A 1 78 ? 1.861 0.287 -2.933 1.00 98.75 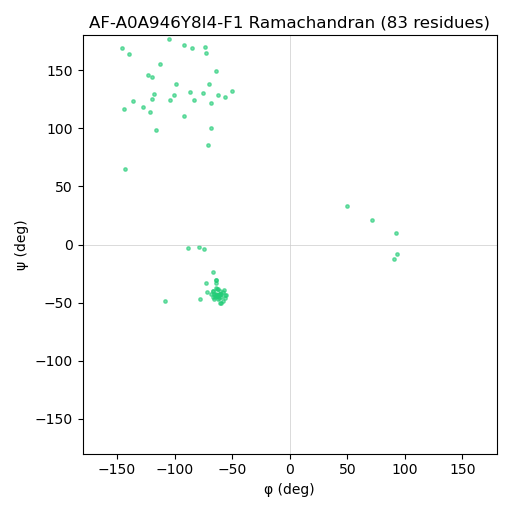78 ALA A N 1
ATOM 605 C CA . ALA A 1 78 ? 2.690 -0.823 -3.403 1.00 98.75 78 ALA A CA 1
ATOM 606 C C . ALA A 1 78 ? 3.363 -0.528 -4.754 1.00 98.75 78 ALA A C 1
ATOM 608 O O . ALA A 1 78 ? 4.556 -0.788 -4.919 1.00 98.75 78 ALA A O 1
ATOM 609 N N . ILE A 1 79 ? 2.621 0.048 -5.705 1.00 98.75 79 ILE A N 1
ATOM 610 C CA . ILE A 1 79 ? 3.134 0.485 -7.01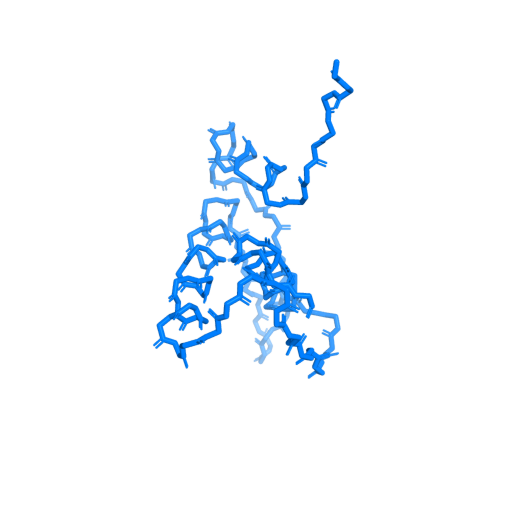5 1.00 98.75 79 ILE A CA 1
ATOM 611 C C . ILE A 1 79 ? 4.242 1.519 -6.809 1.00 98.75 79 ILE A C 1
ATOM 613 O O . ILE A 1 79 ? 5.357 1.338 -7.303 1.00 98.75 79 ILE A O 1
ATOM 617 N N . SER A 1 80 ? 3.976 2.539 -5.988 1.00 98.38 80 SER A N 1
ATOM 618 C CA . SER A 1 80 ? 4.965 3.564 -5.639 1.00 98.38 80 SER A CA 1
ATOM 619 C C . SER A 1 80 ? 6.201 2.970 -4.949 1.00 98.38 80 SER A C 1
ATOM 621 O O . SER A 1 80 ? 7.330 3.332 -5.273 1.00 98.38 80 SER A O 1
ATOM 623 N N . MET A 1 81 ? 6.011 2.024 -4.024 1.00 98.38 81 MET A N 1
ATOM 624 C CA . MET A 1 81 ? 7.084 1.340 -3.291 1.00 98.38 81 MET A CA 1
ATOM 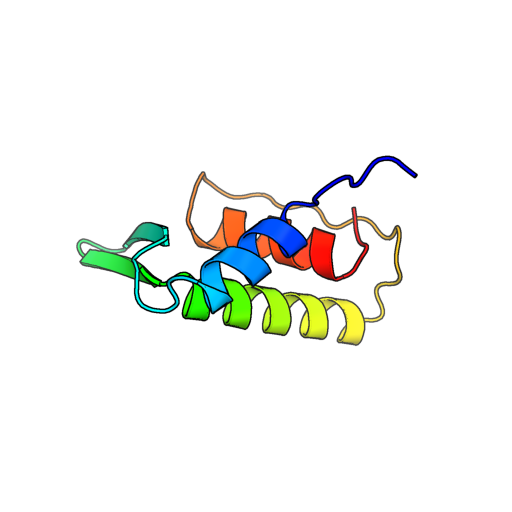625 C C . MET A 1 81 ? 7.978 0.503 -4.217 1.00 98.38 81 MET A C 1
ATOM 627 O O . MET A 1 81 ? 9.182 0.413 -3.992 1.00 98.38 81 MET A O 1
ATOM 631 N N . ALA A 1 82 ? 7.411 -0.076 -5.277 1.00 98.50 82 ALA A N 1
ATOM 632 C CA . ALA A 1 82 ? 8.149 -0.804 -6.308 1.00 98.50 82 ALA A CA 1
ATOM 633 C C . ALA A 1 82 ? 8.849 0.117 -7.333 1.00 98.50 82 ALA A C 1
ATOM 635 O O . ALA A 1 82 ? 9.533 -0.376 -8.230 1.00 98.50 82 ALA A O 1
ATOM 636 N N . GLY A 1 83 ? 8.698 1.443 -7.219 1.00 98.19 83 GLY A N 1
ATOM 637 C CA . GLY A 1 83 ? 9.229 2.414 -8.181 1.00 98.19 83 GLY A CA 1
ATOM 638 C C . GLY A 1 83 ? 8.482 2.424 -9.519 1.00 98.19 83 GLY A C 1
ATOM 639 O O . GLY A 1 83 ? 9.049 2.840 -10.529 1.00 98.19 83 GLY A O 1
ATOM 640 N N . LEU A 1 84 ? 7.245 1.930 -9.538 1.00 98.50 84 LEU A N 1
ATOM 641 C CA . LEU A 1 84 ? 6.369 1.857 -10.709 1.00 98.50 84 LEU A CA 1
ATOM 642 C C . LEU A 1 84 ? 5.478 3.112 -10.799 1.00 98.50 84 LEU A C 1
ATOM 644 O O . LEU A 1 84 ? 5.477 3.936 -9.881 1.00 98.50 84 LEU A O 1
ATOM 648 N N . VAL A 1 85 ? 4.751 3.271 -11.913 1.00 96.50 85 VAL A N 1
ATOM 649 C CA . VAL A 1 85 ? 3.905 4.450 -12.217 1.00 96.50 85 VAL A CA 1
ATOM 650 C C . VAL A 1 85 ? 2.444 4.090 -12.437 1.00 96.50 85 VAL A C 1
ATOM 652 O O . VAL A 1 85 ? 2.182 3.160 -13.230 1.00 96.50 85 VAL A O 1
#

Mean predicted aligned error: 3.05 Å

Nearest PDB structures (foldseek):
  3kxw-assembly1_A  TM=9.097E-01  e=3.605E-04  Legionella pneumophila subsp. pneumophila str. Philadelphia 1
  3lnv-assembly1_A  TM=9.120E-01  e=4.096E-04  Legionella pneumophila subsp. pneumophila str. Philadelphia 1
  5jjq-assembly1_A  TM=8.898E-01  e=1.291E-03  Streptomyces sp. ML694-90F3
  1ult-assembly1_A  TM=8.620E-01  e=1.563E-03  Thermus thermophilus
  1ult-assembly1_B  TM=8.632E-01  e=2.149E-03  Thermus thermophilus

Foldseek 3Di:
DPPDADPLNVLVVQCVVWVQDWDFWFDDPNDIDTHGSVRLNVLLCVLLVVCVVVVDAAAAEDDDDDDPHSVVSSPVSSCVVNNYD

Sequence (85 aa):
MTDTKTAPDALAEWAEKTPERTFLTQPFEGDVREWTFRQAYDDAAQFASALLKLGLAPGDRVAILSKNCAEWVIADVAISMAGLV

Secondary structure (DSSP, 8-state):
------HHHHHHHHHHH-TTSEEEEEEETTEEEEEEHHHHHHHHHHHHHHHHHTT--TT--------S-HHHHHHHHHHHHTT--

Radius of gyration: 13.58 Å; Cα contacts (8 Å, |Δi|>4): 104; chains: 1; bounding box: 41×30×32 Å